Protein AF-A0A933ARQ2-F1 (afdb_monomer)

pLDDT: mean 80.94, std 15.19, range [43.97, 96.81]

Sequence (104 aa):
MNFFGIGPGELILILVIALIVFGPGKLPEVGSALGKGIREFRRVTGEATQELTKSMEIETREVRPHTGRACAACGTWNPVSSKFCGQCGADLALSTTYHTPIDQ

Foldseek 3Di:
DADPVQDPVNVVVVVVVVCVVCNPVVVVVVVVVVVVVVVVVCVVVVVVVVVVVVVVCVVPDDDDQPAWDADPPPRDIDHPPDQADPPPGHGPPPPPDDDDPDDD

Radius of gyration: 23.34 Å; Cα contacts (8 Å, |Δi|>4): 51; chains: 1; bounding box: 61×34×56 Å

Structure (mmCIF, N/CA/C/O backbone):
data_AF-A0A933ARQ2-F1
#
_entry.id   AF-A0A933ARQ2-F1
#
loop_
_atom_site.group_PDB
_atom_site.id
_atom_site.type_symbol
_atom_site.label_atom_id
_atom_site.label_alt_id
_atom_site.label_comp_id
_atom_site.label_asym_id
_atom_site.label_entity_id
_atom_site.label_seq_id
_atom_site.pdbx_PDB_ins_code
_atom_site.Cartn_x
_atom_site.Cartn_y
_atom_site.Cartn_z
_atom_site.occupancy
_atom_site.B_iso_or_equiv
_atom_site.auth_seq_id
_atom_site.auth_comp_id
_atom_site.auth_asym_id
_atom_site.auth_atom_id
_atom_site.pdbx_PDB_model_num
ATOM 1 N N . MET A 1 1 ? 22.941 8.846 -0.220 1.00 52.94 1 MET A N 1
ATOM 2 C CA . MET A 1 1 ? 23.149 7.527 0.413 1.00 52.94 1 MET A CA 1
ATOM 3 C C . MET A 1 1 ? 23.116 6.469 -0.679 1.00 52.94 1 MET A C 1
ATOM 5 O O . MET A 1 1 ? 22.185 6.503 -1.472 1.00 52.94 1 MET A O 1
ATOM 9 N N . ASN A 1 2 ? 24.114 5.587 -0.755 1.00 64.94 2 ASN A N 1
ATOM 10 C CA . ASN A 1 2 ? 24.151 4.499 -1.739 1.00 64.94 2 ASN A CA 1
ATOM 11 C C . ASN A 1 2 ? 23.381 3.302 -1.169 1.00 64.94 2 ASN A C 1
ATOM 13 O O . ASN A 1 2 ? 23.799 2.723 -0.168 1.00 64.94 2 ASN A O 1
ATOM 17 N N . PHE A 1 3 ? 22.239 2.965 -1.762 1.00 67.81 3 PHE A N 1
ATOM 18 C CA . PHE A 1 3 ? 21.472 1.776 -1.398 1.00 67.81 3 PHE A CA 1
ATOM 19 C C . PHE A 1 3 ? 22.185 0.582 -2.057 1.00 67.81 3 PHE A C 1
ATOM 21 O O . PHE A 1 3 ? 22.268 0.521 -3.276 1.00 67.81 3 PHE A O 1
ATOM 28 N N . PHE A 1 4 ? 22.765 -0.338 -1.280 1.00 74.31 4 PHE A N 1
ATOM 29 C CA . PHE A 1 4 ? 23.377 -1.576 -1.807 1.00 74.31 4 PHE A CA 1
ATOM 30 C C . PHE A 1 4 ? 24.541 -1.403 -2.806 1.00 74.31 4 PHE A C 1
ATOM 32 O O . PHE A 1 4 ? 24.714 -2.211 -3.711 1.00 74.31 4 PHE A O 1
ATOM 39 N N . GLY A 1 5 ? 25.354 -0.351 -2.664 1.00 80.44 5 GLY A N 1
ATOM 40 C CA . GLY A 1 5 ? 26.461 -0.089 -3.601 1.00 80.44 5 GLY A CA 1
ATOM 41 C C . GLY A 1 5 ? 26.007 0.335 -5.003 1.00 80.44 5 GLY A C 1
ATOM 42 O O . GLY A 1 5 ? 26.848 0.546 -5.865 1.00 80.44 5 GLY A O 1
ATOM 43 N N . ILE A 1 6 ? 24.697 0.502 -5.199 1.00 81.94 6 ILE A N 1
ATOM 44 C CA . ILE A 1 6 ? 24.059 0.967 -6.424 1.00 81.94 6 ILE A CA 1
ATOM 45 C C . ILE A 1 6 ? 23.708 2.438 -6.202 1.00 81.94 6 ILE A C 1
ATOM 47 O O . ILE A 1 6 ? 22.944 2.802 -5.298 1.00 81.94 6 ILE A O 1
ATOM 51 N N . GLY A 1 7 ? 24.314 3.308 -6.999 1.00 90.25 7 GLY A N 1
ATOM 52 C CA . GLY A 1 7 ? 23.972 4.718 -7.034 1.00 90.25 7 GLY A CA 1
ATOM 53 C C . GLY A 1 7 ? 22.589 4.939 -7.658 1.00 90.25 7 GLY A C 1
ATOM 54 O O . GLY A 1 7 ? 22.083 4.096 -8.403 1.00 90.25 7 GLY A O 1
ATOM 55 N N . PRO A 1 8 ? 21.961 6.103 -7.423 1.00 89.56 8 PRO A N 1
ATOM 56 C CA . PRO A 1 8 ? 20.689 6.445 -8.062 1.00 89.56 8 PRO A CA 1
ATOM 57 C C . PRO A 1 8 ? 20.752 6.375 -9.601 1.00 89.56 8 PRO A C 1
ATOM 59 O O . PRO A 1 8 ? 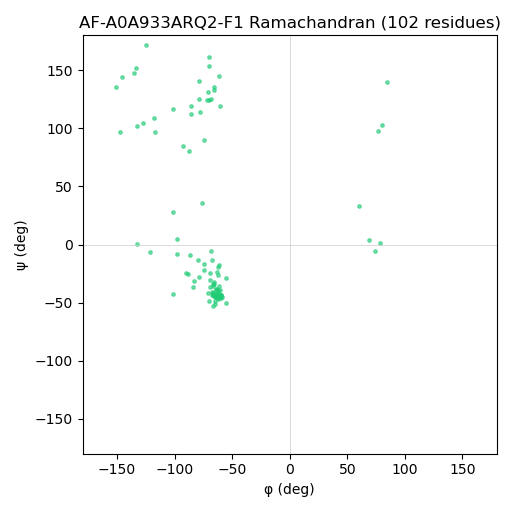19.749 6.055 -10.231 1.00 89.56 8 PRO A O 1
ATOM 62 N N . GLY A 1 9 ? 21.925 6.606 -10.207 1.00 91.50 9 GLY A N 1
ATOM 63 C CA . GLY A 1 9 ? 22.132 6.453 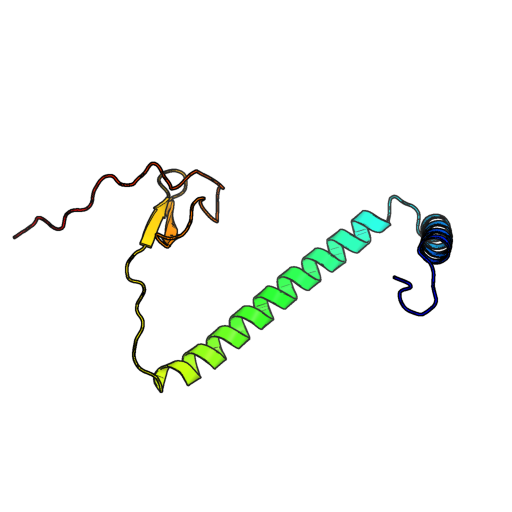-11.652 1.00 91.50 9 GLY A CA 1
ATOM 64 C C . GLY A 1 9 ? 22.030 5.003 -12.142 1.00 91.50 9 GLY A C 1
ATOM 65 O O . GLY A 1 9 ? 21.368 4.745 -13.144 1.00 91.50 9 GLY A O 1
ATOM 66 N N . GLU A 1 10 ? 22.617 4.045 -11.422 1.00 91.00 10 GLU A N 1
ATOM 67 C CA . GLU A 1 10 ? 22.524 2.621 -11.773 1.00 91.00 10 GLU A CA 1
ATOM 68 C C . GLU A 1 10 ? 21.106 2.083 -11.565 1.00 91.00 10 GLU A C 1
ATOM 70 O O . GLU A 1 10 ? 20.609 1.326 -12.399 1.00 91.00 10 GLU A O 1
ATOM 75 N N . LEU A 1 11 ? 20.406 2.543 -10.521 1.00 92.56 11 LEU A N 1
ATOM 76 C CA . LEU A 1 11 ? 18.991 2.219 -10.320 1.00 92.56 11 LEU A CA 1
ATOM 77 C C . LEU A 1 11 ? 18.131 2.704 -11.502 1.00 92.56 11 LEU A C 1
ATOM 79 O O . LEU A 1 11 ? 17.278 1.964 -11.991 1.00 92.56 11 LEU A O 1
ATOM 83 N N . ILE A 1 12 ? 18.374 3.927 -11.988 1.00 93.62 12 ILE A N 1
ATOM 84 C CA . ILE A 1 12 ? 17.685 4.487 -13.161 1.00 93.62 12 ILE A CA 1
ATOM 85 C C . ILE A 1 12 ? 18.006 3.684 -14.424 1.00 93.62 12 ILE A C 1
ATOM 87 O O . ILE A 1 12 ? 17.095 3.392 -15.196 1.00 93.62 12 ILE A O 1
ATOM 91 N N . LEU A 1 13 ? 19.264 3.286 -14.637 1.00 94.56 13 LEU A N 1
ATOM 92 C CA . LEU A 1 13 ? 19.649 2.480 -15.798 1.00 94.56 13 LEU A CA 1
ATOM 93 C C . LEU A 1 13 ? 18.903 1.137 -15.826 1.00 94.56 13 LEU A C 1
ATOM 95 O O . LEU A 1 13 ? 18.341 0.763 -16.857 1.00 94.56 13 LEU A O 1
ATOM 99 N N . ILE A 1 14 ? 18.836 0.444 -14.686 1.00 93.75 14 ILE A N 1
ATOM 100 C CA . ILE A 1 14 ? 18.087 -0.815 -14.551 1.00 93.75 14 ILE A CA 1
ATOM 101 C C . ILE A 1 14 ? 16.592 -0.581 -14.801 1.00 93.75 14 ILE A C 1
ATOM 103 O O . ILE A 1 14 ? 15.958 -1.360 -15.515 1.00 93.75 14 ILE A O 1
ATOM 107 N N . LEU A 1 15 ? 16.028 0.508 -14.266 1.00 93.69 15 LEU A N 1
ATOM 108 C CA . LEU A 1 15 ? 14.629 0.881 -14.481 1.00 93.69 15 LEU A CA 1
ATOM 109 C C . LEU A 1 15 ? 14.325 1.104 -15.969 1.00 93.69 15 LEU A C 1
ATOM 111 O O . LEU A 1 15 ? 13.303 0.629 -16.456 1.00 93.69 15 LEU A O 1
ATOM 115 N N . VAL A 1 16 ? 15.205 1.790 -16.703 1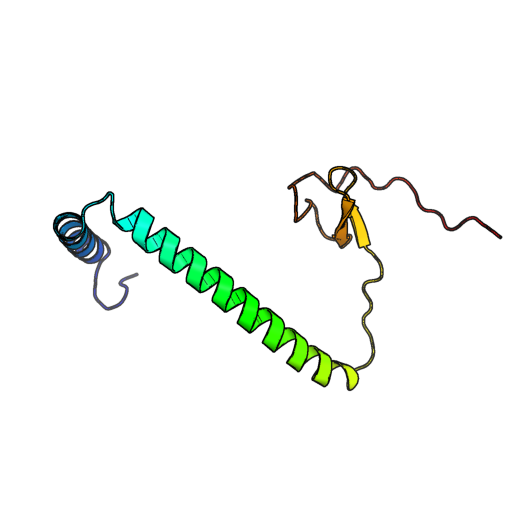.00 96.06 16 VAL A N 1
ATOM 116 C CA . VAL A 1 16 ? 15.047 2.030 -18.148 1.00 96.06 16 VAL A CA 1
ATOM 117 C C . VAL A 1 16 ? 15.071 0.716 -18.927 1.00 96.06 16 VAL A C 1
ATOM 119 O O . VAL A 1 16 ? 14.213 0.501 -19.780 1.00 96.06 16 VAL A O 1
ATOM 122 N N . ILE A 1 17 ? 15.996 -0.193 -18.612 1.00 96.25 17 ILE A N 1
ATOM 123 C CA . ILE A 1 17 ? 16.046 -1.516 -19.253 1.00 96.25 17 ILE A CA 1
ATOM 124 C C . ILE A 1 17 ? 14.756 -2.296 -18.962 1.00 96.25 17 ILE A C 1
ATOM 126 O O . ILE A 1 17 ? 14.137 -2.832 -19.881 1.00 96.25 17 ILE A O 1
ATOM 130 N N . ALA A 1 18 ? 14.298 -2.303 -17.709 1.00 95.12 18 ALA A N 1
ATOM 131 C CA . ALA A 1 18 ? 13.039 -2.940 -17.327 1.00 95.12 18 ALA A CA 1
ATOM 132 C C . ALA A 1 18 ? 11.834 -2.320 -18.058 1.00 95.12 18 ALA A C 1
ATOM 134 O O . ALA A 1 18 ? 10.947 -3.039 -18.510 1.00 95.12 18 ALA A O 1
ATOM 135 N N . LEU A 1 19 ? 11.817 -0.998 -18.231 1.00 95.12 19 LEU A N 1
ATOM 136 C CA . LEU A 1 19 ? 10.791 -0.268 -18.975 1.00 95.12 19 LEU A CA 1
ATOM 137 C C . LEU A 1 19 ? 10.778 -0.599 -20.466 1.00 95.12 19 LEU A C 1
ATOM 139 O O . LEU A 1 19 ? 9.705 -0.611 -21.057 1.00 95.12 19 LEU A O 1
ATOM 143 N N . ILE A 1 20 ? 11.929 -0.868 -21.078 1.00 95.88 20 ILE A N 1
ATOM 144 C CA . ILE A 1 20 ? 11.998 -1.295 -22.482 1.00 95.88 20 ILE A CA 1
ATOM 145 C C . ILE A 1 20 ? 11.452 -2.719 -22.630 1.00 95.88 20 ILE A C 1
ATOM 147 O O . ILE A 1 20 ? 10.696 -2.990 -23.558 1.00 95.88 20 ILE A O 1
ATOM 151 N N . VAL A 1 21 ? 11.795 -3.616 -21.701 1.00 95.56 21 VAL A N 1
ATOM 152 C CA . VAL A 1 21 ? 11.356 -5.021 -21.734 1.00 95.56 21 VAL A CA 1
ATOM 153 C C . VAL A 1 21 ? 9.862 -5.157 -21.434 1.00 95.56 21 VAL A C 1
ATOM 155 O O . VAL A 1 21 ? 9.141 -5.837 -22.160 1.00 95.56 21 VAL A O 1
ATOM 158 N N . PHE A 1 22 ? 9.383 -4.519 -20.365 1.00 93.75 22 PHE A N 1
ATOM 159 C CA . PHE A 1 22 ? 7.993 -4.635 -19.917 1.00 93.75 22 PHE A CA 1
ATOM 160 C C . PHE A 1 22 ? 7.067 -3.582 -20.535 1.00 93.75 22 PHE A C 1
ATOM 162 O O . PHE A 1 22 ? 5.861 -3.804 -20.632 1.00 93.75 22 PHE A O 1
ATOM 169 N N . GLY A 1 23 ? 7.605 -2.443 -20.967 1.00 93.81 23 GLY A N 1
ATOM 170 C CA . GLY A 1 23 ? 6.845 -1.289 -21.438 1.00 93.81 23 GLY A CA 1
ATOM 171 C C . GLY A 1 23 ? 6.375 -0.376 -20.290 1.00 93.81 23 GLY A C 1
ATOM 172 O O . GLY A 1 23 ? 5.879 -0.863 -19.268 1.00 93.81 23 GLY A O 1
ATOM 173 N N . PRO A 1 24 ? 6.418 0.964 -20.453 1.00 90.62 24 PRO A N 1
ATOM 174 C CA . PRO A 1 24 ? 5.960 1.912 -19.429 1.00 90.62 24 PRO A CA 1
ATOM 175 C C . PRO A 1 24 ? 4.469 1.786 -19.101 1.00 90.62 24 PRO A C 1
ATOM 177 O O . PRO A 1 24 ? 4.062 2.091 -17.985 1.00 90.62 24 PRO A O 1
ATOM 180 N N . GLY A 1 25 ? 3.652 1.296 -20.039 1.00 92.81 25 GLY A N 1
ATOM 181 C CA . GLY A 1 25 ? 2.222 1.072 -19.816 1.00 92.81 25 GLY A CA 1
ATOM 182 C C . GLY A 1 25 ? 1.901 -0.144 -18.940 1.00 92.81 25 GLY A C 1
ATOM 183 O O . GLY A 1 25 ? 0.828 -0.191 -18.350 1.00 92.81 25 GLY A O 1
ATOM 184 N N . LYS A 1 26 ? 2.811 -1.122 -18.814 1.00 91.31 26 LYS A N 1
ATOM 185 C CA . LYS A 1 26 ? 2.573 -2.340 -18.014 1.00 91.31 26 LYS A CA 1
ATOM 186 C C . LYS A 1 26 ? 2.970 -2.183 -16.549 1.00 91.31 26 LYS A C 1
ATOM 188 O O . LYS A 1 26 ? 2.384 -2.847 -15.699 1.00 91.31 26 LYS A O 1
ATOM 193 N N . LEU A 1 27 ? 3.904 -1.284 -16.232 1.00 92.81 27 LEU A N 1
ATOM 194 C CA . LEU A 1 27 ? 4.268 -0.969 -14.847 1.00 92.81 27 LEU A CA 1
ATOM 195 C C . LEU A 1 27 ? 3.085 -0.530 -13.964 1.00 92.81 27 LEU A C 1
ATOM 197 O O . LEU A 1 27 ? 2.946 -1.097 -12.879 1.00 92.81 27 LEU A O 1
ATOM 201 N N . PRO A 1 28 ? 2.225 0.432 -14.364 1.00 90.69 28 PRO A N 1
ATOM 202 C CA . PRO A 1 28 ? 1.093 0.840 -13.533 1.00 90.69 28 PRO A CA 1
ATOM 203 C C . PRO A 1 28 ? 0.064 -0.282 -13.363 1.00 90.69 28 PRO A C 1
ATOM 205 O O . PRO A 1 28 ? -0.528 -0.394 -12.293 1.00 90.69 28 PRO A O 1
ATOM 208 N N . GLU A 1 29 ? -0.106 -1.147 -14.366 1.00 93.75 29 GLU A N 1
ATOM 209 C CA . GLU A 1 29 ? -0.998 -2.310 -14.300 1.00 93.75 29 GLU A CA 1
ATOM 210 C C . GLU A 1 29 ? -0.506 -3.322 -13.249 1.00 93.75 29 GLU A C 1
ATOM 212 O O . GLU A 1 29 ? -1.239 -3.691 -12.328 1.00 93.75 29 GLU A O 1
ATOM 217 N N . VAL A 1 30 ? 0.777 -3.704 -13.327 1.00 93.88 30 VAL A N 1
ATOM 218 C CA . VAL A 1 30 ? 1.426 -4.633 -12.385 1.00 93.88 30 VAL A CA 1
ATOM 219 C C . VAL A 1 30 ? 1.475 -4.040 -10.976 1.00 93.88 30 VAL A C 1
ATOM 221 O O . VAL A 1 30 ? 1.142 -4.722 -10.006 1.00 93.88 30 VAL A O 1
ATOM 224 N N . GLY A 1 31 ? 1.822 -2.757 -10.851 1.00 94.50 31 GLY A N 1
ATOM 225 C CA . GLY A 1 31 ? 1.824 -2.039 -9.578 1.00 94.50 31 GLY A CA 1
ATOM 226 C C . GLY A 1 31 ? 0.430 -1.937 -8.957 1.00 94.50 31 GLY A C 1
ATOM 227 O O . GLY A 1 31 ? 0.286 -2.116 -7.750 1.00 94.50 31 GLY A O 1
ATOM 228 N N . SER A 1 32 ? -0.610 -1.726 -9.767 1.00 94.94 32 SER A N 1
ATOM 229 C CA . SER A 1 32 ? -2.000 -1.690 -9.295 1.00 94.94 32 SER A CA 1
ATOM 230 C C . SER A 1 32 ? -2.478 -3.061 -8.819 1.00 94.94 32 SER A C 1
ATOM 232 O O . SER A 1 32 ? -3.141 -3.148 -7.784 1.00 94.94 32 SER A O 1
ATOM 234 N N . ALA A 1 33 ? -2.133 -4.136 -9.533 1.00 95.56 33 ALA A N 1
ATOM 235 C CA . ALA A 1 33 ? -2.457 -5.504 -9.131 1.00 95.56 33 ALA A CA 1
ATOM 236 C C . ALA A 1 33 ? -1.745 -5.902 -7.824 1.00 95.56 33 ALA A C 1
ATOM 238 O O . ALA A 1 33 ? -2.395 -6.352 -6.877 1.00 95.56 33 ALA A O 1
ATOM 239 N N . LEU A 1 34 ? -0.434 -5.650 -7.731 1.00 96.81 34 LEU A N 1
ATOM 240 C CA . LEU A 1 34 ? 0.351 -5.854 -6.508 1.00 96.81 34 LEU A CA 1
ATOM 241 C C . LEU A 1 34 ? -0.166 -4.999 -5.350 1.00 96.81 34 LEU A C 1
ATOM 243 O O . LEU A 1 34 ? -0.318 -5.496 -4.238 1.00 96.81 34 LEU A O 1
ATOM 247 N N . GLY A 1 35 ? -0.478 -3.728 -5.602 1.00 95.62 35 GLY A N 1
ATOM 248 C CA . GLY A 1 35 ? -0.987 -2.804 -4.593 1.00 95.62 35 GLY A CA 1
ATOM 249 C C . GLY A 1 35 ? -2.314 -3.265 -3.996 1.00 95.62 35 GLY A C 1
ATOM 250 O O . GLY A 1 35 ? -2.481 -3.233 -2.777 1.00 95.62 35 GLY A O 1
ATOM 251 N N . LYS A 1 36 ? -3.235 -3.760 -4.833 1.00 95.50 36 LYS A N 1
ATOM 252 C CA . LYS A 1 36 ? -4.492 -4.376 -4.378 1.00 95.50 36 LYS A CA 1
ATOM 253 C C . LYS A 1 36 ? -4.228 -5.622 -3.527 1.00 95.50 36 LYS A C 1
ATOM 255 O O . LYS A 1 36 ? -4.777 -5.716 -2.434 1.00 95.50 36 LYS A O 1
ATOM 260 N N . GLY A 1 37 ? -3.342 -6.517 -3.972 1.00 96.69 37 GLY A N 1
ATOM 261 C CA . GLY A 1 37 ? -2.967 -7.720 -3.218 1.00 96.69 37 GLY A CA 1
ATOM 262 C C . GLY A 1 37 ? -2.339 -7.408 -1.857 1.00 96.69 37 GLY A C 1
ATOM 263 O O . GLY A 1 37 ? -2.737 -7.978 -0.846 1.00 96.69 37 GLY A O 1
ATOM 264 N N . ILE A 1 38 ? -1.419 -6.441 -1.800 1.00 96.31 38 ILE A N 1
ATOM 265 C CA . ILE A 1 38 ? -0.803 -5.981 -0.545 1.00 96.31 38 ILE A CA 1
ATOM 266 C C . ILE A 1 38 ? -1.850 -5.348 0.374 1.00 96.31 38 ILE A C 1
ATOM 268 O O . ILE A 1 38 ? -1.790 -5.540 1.587 1.00 96.31 38 ILE A O 1
ATOM 272 N N . ARG A 1 39 ? -2.801 -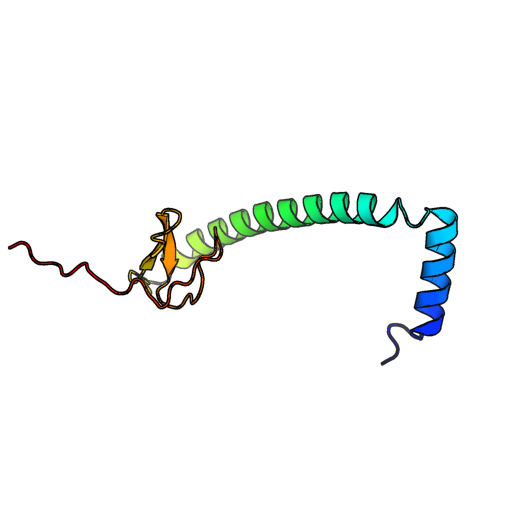4.581 -0.170 1.00 94.00 39 ARG A N 1
ATOM 273 C CA . ARG A 1 39 ? -3.850 -3.936 0.628 1.00 94.00 39 ARG A CA 1
ATOM 274 C C . ARG A 1 39 ? -4.797 -4.957 1.251 1.00 94.00 39 ARG A C 1
ATOM 276 O O . ARG A 1 39 ? -5.111 -4.820 2.430 1.00 94.00 39 ARG A O 1
ATOM 283 N N . GLU A 1 40 ? -5.174 -5.986 0.499 1.00 95.50 40 GLU A N 1
ATOM 284 C CA . GLU A 1 40 ? -5.987 -7.090 1.012 1.00 95.50 40 GLU A CA 1
ATOM 285 C C . GLU A 1 40 ? -5.210 -7.921 2.038 1.00 95.50 40 GLU A C 1
ATOM 287 O O . GLU A 1 40 ? -5.704 -8.185 3.130 1.00 95.50 40 GLU A O 1
ATOM 292 N N . PHE A 1 41 ? -3.940 -8.227 1.759 1.00 95.56 41 PHE A N 1
ATOM 293 C CA . PHE A 1 41 ? -3.070 -8.920 2.708 1.00 95.56 41 PHE A CA 1
ATOM 294 C C . PHE A 1 41 ? -2.929 -8.144 4.025 1.00 95.56 41 PHE A C 1
ATOM 296 O O . PHE A 1 41 ? -3.067 -8.719 5.103 1.00 95.56 41 PHE A O 1
ATOM 303 N N . ARG A 1 42 ? -2.709 -6.823 3.961 1.00 93.00 42 ARG A N 1
ATOM 304 C CA . ARG A 1 42 ? -2.661 -5.945 5.144 1.00 93.00 42 ARG A CA 1
ATOM 305 C C . ARG A 1 42 ? -3.978 -5.918 5.910 1.00 93.00 42 ARG A C 1
ATOM 307 O O . ARG A 1 42 ? -3.950 -5.814 7.130 1.00 93.00 42 ARG A O 1
ATOM 314 N N . ARG A 1 43 ? -5.115 -5.994 5.217 1.00 91.88 43 ARG A N 1
ATOM 315 C CA . ARG A 1 43 ? -6.434 -6.043 5.850 1.00 91.88 43 ARG A CA 1
ATOM 316 C C . ARG A 1 43 ? -6.615 -7.342 6.630 1.00 91.88 43 ARG A C 1
ATOM 318 O O . ARG A 1 43 ? -6.867 -7.282 7.825 1.00 91.88 43 ARG A O 1
ATOM 325 N N . VAL A 1 44 ? -6.394 -8.484 5.984 1.00 92.81 44 VAL A N 1
ATOM 326 C CA . VAL A 1 44 ? -6.533 -9.812 6.606 1.00 92.81 44 VAL A CA 1
ATOM 327 C C . VAL A 1 44 ? -5.558 -9.980 7.772 1.00 92.81 44 VAL A C 1
ATOM 329 O O . VAL A 1 44 ? -5.942 -10.415 8.854 1.00 92.81 44 VAL A O 1
ATOM 332 N N . THR A 1 45 ? -4.296 -9.583 7.588 1.00 92.62 45 THR A N 1
ATOM 333 C CA . THR A 1 45 ? -3.303 -9.623 8.676 1.00 92.62 45 THR A CA 1
ATOM 334 C C . THR A 1 45 ? -3.631 -8.644 9.801 1.00 92.62 45 THR A C 1
ATOM 336 O O . THR A 1 45 ? -3.409 -8.966 10.966 1.00 92.62 45 THR A O 1
ATOM 339 N N . GLY A 1 46 ? -4.187 -7.472 9.484 1.00 90.44 46 GLY A N 1
ATOM 340 C CA . GLY A 1 46 ? -4.651 -6.494 10.465 1.00 90.44 46 GLY A CA 1
ATOM 341 C C . GLY A 1 46 ? -5.823 -7.003 11.306 1.00 90.44 46 GLY A C 1
ATOM 342 O O . GLY A 1 46 ? -5.783 -6.876 12.525 1.00 90.44 46 GLY A O 1
ATOM 343 N N . GLU A 1 47 ? -6.823 -7.621 10.679 1.00 86.56 47 GLU A N 1
ATOM 344 C CA . GLU A 1 47 ? -7.974 -8.233 11.359 1.00 86.56 47 GLU A CA 1
ATOM 345 C C . GLU A 1 47 ? -7.528 -9.402 12.259 1.00 86.56 47 GLU A C 1
ATOM 347 O O . GLU A 1 47 ? -7.874 -9.433 13.440 1.00 86.56 47 GLU A O 1
ATOM 352 N N . ALA A 1 48 ? -6.653 -10.286 11.763 1.00 85.12 48 ALA A N 1
ATOM 353 C CA . ALA A 1 48 ? -6.083 -11.382 12.555 1.00 85.12 48 ALA A CA 1
ATOM 354 C C . ALA A 1 48 ? -5.245 -10.884 13.748 1.00 85.12 48 ALA A C 1
ATOM 356 O O . ALA A 1 48 ? -5.316 -11.437 14.844 1.00 85.12 48 ALA A O 1
ATOM 357 N N . THR A 1 49 ? -4.467 -9.813 13.559 1.00 84.56 49 THR A N 1
ATOM 358 C CA . THR A 1 49 ? -3.692 -9.196 14.648 1.00 84.56 49 THR A CA 1
ATOM 359 C C . THR A 1 49 ? -4.621 -8.579 15.690 1.00 84.56 49 THR A C 1
ATOM 361 O O . THR A 1 49 ? -4.388 -8.755 16.880 1.00 84.56 49 THR A O 1
ATOM 364 N N . GLN A 1 50 ? -5.695 -7.902 15.270 1.00 82.75 50 GLN A N 1
ATOM 365 C CA . GLN A 1 50 ? -6.675 -7.317 16.186 1.00 82.75 50 GLN A CA 1
ATOM 366 C C . GLN A 1 50 ? -7.410 -8.372 17.010 1.00 82.75 50 GLN A C 1
ATOM 368 O O . GLN A 1 50 ? -7.658 -8.130 18.185 1.00 82.75 50 GLN A O 1
ATOM 373 N N . GLU A 1 51 ? -7.743 -9.530 16.439 1.00 76.62 51 GLU A N 1
ATOM 374 C CA . GLU A 1 51 ? -8.383 -10.620 17.182 1.00 76.62 51 GLU A CA 1
ATOM 375 C C . GLU A 1 51 ? -7.448 -11.199 18.252 1.00 76.62 51 GLU A C 1
ATOM 377 O O . GLU A 1 51 ? -7.843 -11.325 19.411 1.00 76.62 51 GLU A O 1
ATOM 382 N N . LEU A 1 52 ? -6.175 -11.420 17.907 1.00 77.94 52 LEU A N 1
ATOM 383 C CA . LEU A 1 52 ? -5.145 -11.846 18.860 1.00 77.94 52 LEU A CA 1
ATOM 384 C C . LEU A 1 52 ? -4.902 -10.799 19.959 1.00 77.94 52 LEU A C 1
ATOM 386 O O . LEU A 1 52 ? -4.864 -11.140 21.141 1.00 77.94 52 LEU A O 1
ATOM 390 N N . THR A 1 53 ? -4.785 -9.517 19.594 1.00 76.06 53 THR A N 1
ATOM 391 C CA . THR A 1 53 ? -4.648 -8.415 20.558 1.00 76.06 53 THR A CA 1
ATOM 392 C C . THR A 1 53 ? -5.875 -8.320 21.456 1.00 76.06 53 THR A C 1
ATOM 394 O O . THR A 1 53 ? -5.722 -8.194 22.663 1.00 76.06 53 THR A O 1
ATOM 397 N N . LYS A 1 54 ? -7.088 -8.473 20.918 1.00 73.19 54 LYS A N 1
ATOM 398 C CA . LYS A 1 54 ? -8.336 -8.429 21.690 1.00 73.19 54 LYS A CA 1
ATOM 399 C C . LYS A 1 54 ? -8.461 -9.599 22.666 1.00 73.19 54 LYS A C 1
ATOM 401 O O . LYS A 1 54 ? -8.984 -9.407 23.758 1.00 73.19 54 LYS A O 1
ATOM 406 N N . SER A 1 55 ? -7.954 -10.782 22.317 1.00 66.38 55 SER A N 1
ATOM 407 C CA . SER A 1 55 ? -7.861 -11.919 23.244 1.00 66.38 55 SER A CA 1
ATOM 408 C C . SER A 1 55 ? -6.832 -11.700 24.357 1.00 66.38 55 SER A C 1
ATOM 410 O O . SER A 1 55 ? -7.036 -12.193 25.461 1.00 66.38 55 SER A O 1
ATOM 412 N N . MET A 1 56 ? -5.764 -10.938 24.103 1.00 64.31 56 MET A N 1
ATOM 413 C CA . MET A 1 56 ? -4.765 -10.576 25.117 1.00 64.31 56 MET A CA 1
ATOM 414 C C . MET A 1 56 ? -5.180 -9.371 25.979 1.00 64.31 56 MET A C 1
ATOM 416 O O . MET A 1 56 ? -4.837 -9.300 27.155 1.00 64.31 56 MET A O 1
ATOM 420 N N . GLU A 1 57 ? -5.939 -8.425 25.427 1.00 60.25 57 GLU A N 1
ATOM 421 C CA . GLU A 1 57 ? -6.340 -7.186 26.108 1.00 60.25 57 GLU A CA 1
ATOM 422 C C . GLU A 1 57 ? -7.430 -7.414 27.168 1.00 60.25 57 GLU A C 1
ATOM 424 O O . GLU A 1 57 ? -7.581 -6.610 28.083 1.00 60.25 57 GLU A O 1
ATOM 429 N N . ILE A 1 58 ? -8.124 -8.558 27.140 1.00 59.97 58 ILE A N 1
ATOM 430 C CA . ILE A 1 58 ? -9.048 -8.957 28.217 1.00 59.97 58 ILE A CA 1
ATOM 431 C C . ILE A 1 58 ? -8.309 -9.152 29.562 1.00 59.97 58 ILE A C 1
ATOM 433 O O . ILE A 1 58 ? -8.930 -9.029 30.617 1.00 59.97 58 ILE A O 1
ATOM 437 N N . GLU A 1 59 ? -6.984 -9.348 29.560 1.00 59.66 59 GLU A N 1
ATOM 438 C CA . GLU A 1 59 ? -6.174 -9.448 30.785 1.00 59.66 59 GLU A CA 1
ATOM 439 C C . GLU A 1 59 ? -5.684 -8.082 31.324 1.00 59.66 59 GLU A C 1
ATOM 441 O O . GLU A 1 59 ? -5.209 -7.994 32.454 1.00 59.66 59 GLU A O 1
ATOM 446 N N . THR A 1 60 ? -5.847 -6.974 30.585 1.00 58.66 60 THR A N 1
ATOM 447 C CA . THR A 1 60 ? -5.498 -5.617 31.053 1.00 58.66 60 THR A CA 1
ATOM 448 C C . THR A 1 60 ? -6.675 -4.660 30.898 1.00 58.66 60 THR A C 1
ATOM 450 O O . THR A 1 60 ? -7.031 -4.177 29.830 1.00 58.66 60 THR A O 1
ATOM 453 N N . ARG A 1 61 ? -7.295 -4.365 32.033 1.00 60.94 61 ARG A N 1
ATOM 454 C CA . ARG A 1 61 ? -8.433 -3.466 32.178 1.00 60.94 61 ARG A CA 1
ATOM 455 C C . ARG A 1 61 ? -8.115 -2.028 31.718 1.00 60.94 61 ARG A C 1
ATOM 457 O O . ARG A 1 61 ? -7.330 -1.335 32.350 1.00 60.94 61 ARG A O 1
ATOM 464 N N . GLU A 1 62 ? -8.874 -1.591 30.711 1.00 63.78 62 GLU A N 1
ATOM 465 C CA . GLU A 1 62 ? -9.530 -0.274 30.579 1.00 63.78 62 GLU A CA 1
ATOM 466 C C . GLU A 1 62 ? -8.700 0.965 30.180 1.00 63.78 62 GLU A C 1
ATOM 468 O O . GLU A 1 62 ? -8.225 1.722 31.019 1.00 63.78 62 GLU A O 1
ATOM 473 N N . VAL A 1 63 ? -8.743 1.302 28.882 1.00 55.00 63 VAL A N 1
ATOM 474 C CA . VAL A 1 63 ? -8.900 2.697 28.425 1.00 55.00 63 VAL A CA 1
ATOM 475 C C . VAL A 1 63 ? -9.978 2.730 27.344 1.00 55.00 63 VAL A C 1
ATOM 477 O O . VAL A 1 63 ? -9.748 2.367 26.195 1.00 55.00 63 VAL A O 1
ATOM 480 N N . ARG A 1 64 ? -11.188 3.162 27.700 1.00 56.44 64 ARG A N 1
ATOM 481 C CA . ARG A 1 64 ? -12.266 3.398 26.736 1.00 56.44 64 ARG A CA 1
ATOM 482 C C . ARG A 1 64 ? -12.154 4.814 26.156 1.00 56.44 64 ARG A C 1
ATOM 484 O O . ARG A 1 64 ? -12.329 5.772 26.910 1.00 56.44 64 ARG A O 1
ATOM 491 N N . PRO A 1 65 ? -11.980 5.011 24.838 1.00 56.25 65 PRO A N 1
ATOM 492 C CA . PRO A 1 65 ? -12.258 6.299 24.226 1.00 56.25 65 PRO A CA 1
ATOM 493 C C . PRO A 1 65 ? -13.738 6.324 23.833 1.00 56.25 65 PRO A C 1
ATOM 495 O O . PRO A 1 65 ? -14.110 6.097 22.686 1.00 56.25 65 PRO A O 1
ATOM 498 N N . HIS A 1 66 ? -14.613 6.591 24.800 1.00 56.53 66 HIS A N 1
ATOM 499 C CA . HIS A 1 66 ? -16.035 6.845 24.526 1.00 56.53 66 HIS A CA 1
ATOM 500 C C . HIS A 1 66 ? -16.290 8.158 23.780 1.00 56.53 66 HIS A C 1
ATOM 502 O O . HIS A 1 66 ? -17.427 8.478 23.451 1.00 56.53 66 HIS A O 1
ATOM 508 N N . THR A 1 67 ? -15.258 8.963 23.556 1.00 67.94 67 THR A N 1
ATOM 509 C CA . THR A 1 6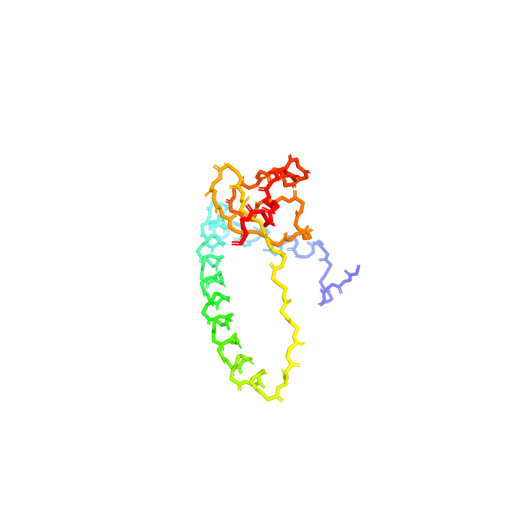7 ? -15.367 10.277 22.936 1.00 67.94 67 THR A CA 1
ATOM 510 C C . THR A 1 67 ? -15.146 10.148 21.429 1.00 67.94 67 THR A C 1
ATOM 512 O O . THR A 1 67 ? -14.049 10.321 20.895 1.00 67.94 67 THR A O 1
ATOM 515 N N . GLY A 1 68 ? -16.219 9.815 20.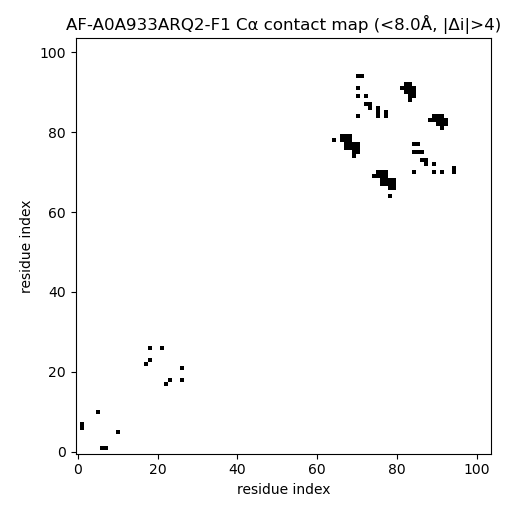717 1.00 75.62 68 GLY A N 1
ATOM 516 C CA . GLY A 1 68 ? -16.280 9.882 19.259 1.00 75.62 68 GLY A CA 1
ATOM 517 C C . GLY A 1 68 ? -17.456 10.733 18.789 1.00 75.62 68 GLY A C 1
ATOM 518 O O . GLY A 1 68 ? -18.283 11.171 19.587 1.00 75.62 68 GLY A O 1
ATOM 519 N N . ARG A 1 69 ? -17.506 10.998 17.487 1.00 82.81 69 ARG A N 1
ATOM 520 C CA . ARG A 1 69 ? -18.518 11.831 16.831 1.00 82.81 69 ARG A CA 1
ATOM 521 C C . ARG A 1 69 ? -18.833 11.303 15.441 1.00 82.81 69 ARG A C 1
ATOM 523 O O . ARG A 1 69 ? -17.942 10.847 14.724 1.00 82.81 69 ARG A O 1
ATOM 530 N N . ALA A 1 70 ? -20.091 11.408 15.030 1.00 86.81 70 ALA A N 1
ATOM 531 C CA . ALA A 1 70 ? -20.491 11.085 13.668 1.00 86.81 70 ALA A CA 1
ATOM 532 C C . ALA A 1 70 ? -20.132 12.236 12.717 1.00 86.81 70 ALA A C 1
ATOM 534 O O . ALA A 1 70 ? -20.268 13.415 13.047 1.00 86.81 70 ALA A O 1
ATOM 535 N N . CYS A 1 71 ? -19.661 11.899 11.521 1.00 87.38 71 CYS A N 1
ATOM 536 C CA . CYS A 1 71 ? -19.456 12.869 10.457 1.00 87.38 71 CYS A CA 1
ATOM 537 C C . CYS A 1 71 ? -20.811 13.326 9.905 1.00 87.38 71 CYS A C 1
ATOM 539 O O . CYS A 1 71 ? -21.580 12.502 9.420 1.00 87.38 71 CYS A O 1
ATOM 541 N N . ALA A 1 72 ? -21.074 14.632 9.894 1.00 83.81 72 ALA A N 1
ATOM 542 C CA . ALA A 1 72 ? -22.324 15.179 9.362 1.00 83.81 72 ALA A CA 1
ATOM 543 C C . ALA A 1 72 ? -22.523 14.929 7.850 1.00 83.81 72 ALA A C 1
ATOM 545 O O . ALA A 1 72 ? -23.654 14.915 7.382 1.00 83.81 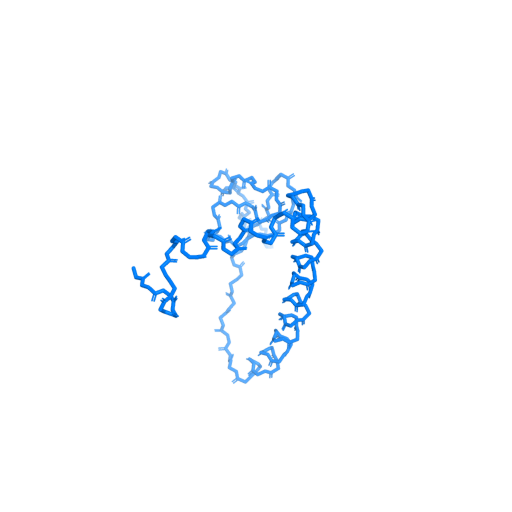72 ALA A O 1
ATOM 546 N N . ALA A 1 73 ? -21.443 14.720 7.086 1.00 86.88 73 ALA A N 1
ATOM 547 C CA . ALA A 1 73 ? -21.515 14.549 5.632 1.00 86.88 73 ALA A CA 1
ATOM 548 C C . ALA A 1 73 ? -21.846 13.113 5.190 1.00 86.88 73 ALA A C 1
ATOM 550 O O . ALA A 1 73 ? -22.538 12.917 4.197 1.00 86.88 73 ALA A O 1
ATOM 551 N N . CYS A 1 74 ? -21.331 12.104 5.896 1.00 90.19 74 CYS A N 1
ATOM 552 C CA . CYS A 1 74 ? -21.457 10.698 5.484 1.00 90.19 74 CYS A CA 1
ATOM 553 C C . CYS A 1 74 ? -21.898 9.752 6.608 1.00 90.19 74 CYS A C 1
ATOM 555 O O . CYS A 1 74 ? -21.956 8.543 6.406 1.00 90.19 74 CYS A O 1
ATOM 557 N N . GLY A 1 75 ? -22.129 10.268 7.816 1.00 85.50 75 GLY A N 1
ATOM 558 C CA . GLY A 1 75 ? -22.533 9.486 8.984 1.00 85.50 75 GLY A CA 1
ATOM 559 C C . GLY A 1 75 ? -21.426 8.641 9.617 1.00 85.50 75 GLY A C 1
ATOM 560 O O . GLY A 1 75 ? -21.643 8.058 10.674 1.00 85.50 75 GLY A O 1
ATOM 561 N N . THR A 1 76 ? -20.227 8.576 9.028 1.00 88.06 76 THR A N 1
ATOM 562 C CA . THR A 1 76 ? -19.154 7.724 9.565 1.00 88.06 76 THR A CA 1
ATOM 563 C C . THR A 1 76 ? -18.684 8.218 10.933 1.00 88.06 76 THR A C 1
ATOM 565 O O . THR A 1 76 ? -18.403 9.406 11.114 1.00 88.06 76 THR A O 1
ATOM 568 N N . TRP A 1 77 ? -18.556 7.295 11.884 1.00 87.06 77 TRP A N 1
ATOM 569 C CA . TRP A 1 77 ? -18.030 7.564 13.217 1.00 87.06 77 TRP A CA 1
ATOM 570 C C . TRP A 1 77 ? -16.525 7.837 13.182 1.00 87.06 77 TRP A C 1
ATOM 572 O O . TRP A 1 77 ? -15.766 7.092 12.569 1.00 87.06 77 TRP A O 1
ATOM 582 N N . ASN A 1 78 ? -16.088 8.909 13.836 1.00 87.19 78 ASN A N 1
ATOM 583 C CA . ASN A 1 78 ? -14.689 9.315 13.913 1.00 87.19 78 ASN A CA 1
ATOM 584 C C . ASN A 1 78 ? -14.320 9.706 15.362 1.00 87.19 78 ASN A C 1
ATOM 586 O O . ASN A 1 78 ? -15.168 10.227 16.091 1.00 87.19 78 ASN A O 1
ATOM 590 N N . PRO A 1 79 ? -13.072 9.483 15.810 1.00 85.38 79 PRO A N 1
ATOM 591 C CA . PRO A 1 79 ? -12.620 9.887 17.145 1.00 85.38 79 PRO A CA 1
ATOM 592 C C . PRO A 1 79 ? -12.492 11.415 17.260 1.00 85.38 79 PRO A C 1
ATOM 594 O O . PRO A 1 79 ? -12.209 12.089 16.268 1.00 85.38 79 PRO A O 1
ATOM 597 N N . VAL A 1 80 ? -12.626 11.982 18.466 1.00 81.31 80 VAL A N 1
ATOM 598 C CA . VAL A 1 80 ? -12.541 13.450 18.677 1.00 81.31 80 VAL A CA 1
ATOM 599 C C . VAL A 1 80 ? -11.193 14.078 18.297 1.00 81.31 80 VAL A C 1
ATOM 601 O O . VAL A 1 80 ? -11.123 15.285 18.092 1.00 81.31 80 VAL A O 1
ATOM 604 N N . SER A 1 81 ? -10.129 13.282 18.165 1.00 81.19 81 SER A N 1
ATOM 605 C CA . SER A 1 81 ? -8.805 13.741 17.723 1.00 81.19 81 SER A CA 1
ATOM 606 C C . SER A 1 81 ? -8.679 13.919 16.204 1.00 81.19 81 SER A C 1
ATOM 608 O O . SER A 1 81 ? -7.706 14.509 15.730 1.00 81.19 81 SER A O 1
ATOM 610 N N . SER A 1 82 ? -9.633 13.408 15.422 1.00 85.81 82 SER A N 1
ATOM 611 C CA . SER A 1 82 ? -9.575 13.472 13.961 1.00 85.81 82 SER A CA 1
ATOM 612 C C . SER A 1 82 ? -9.988 14.854 13.440 1.00 85.81 82 SER A C 1
ATOM 614 O O . SER A 1 82 ? -11.066 15.358 13.746 1.00 85.81 82 SER A O 1
ATOM 616 N N . LYS A 1 83 ? -9.119 15.476 12.630 1.00 88.62 83 LYS A N 1
ATOM 617 C CA . LYS A 1 83 ? -9.412 16.754 11.951 1.00 88.62 83 LYS A CA 1
ATOM 618 C C . LYS A 1 83 ? -10.299 16.577 10.715 1.00 88.62 83 LYS A C 1
ATOM 620 O O . LYS A 1 83 ? -11.050 17.480 10.371 1.00 88.62 83 LYS A O 1
ATOM 625 N N . PHE A 1 84 ? -10.235 15.406 10.080 1.00 91.06 84 PHE A N 1
ATOM 626 C CA . PHE A 1 84 ? -10.977 15.071 8.864 1.00 91.06 84 PHE A CA 1
ATOM 627 C C . PHE A 1 84 ? -11.633 13.695 8.990 1.00 91.06 84 PHE A C 1
ATOM 629 O O . PHE A 1 84 ? -11.124 12.817 9.689 1.00 91.06 84 PHE A O 1
ATOM 636 N N . CYS A 1 85 ? -12.748 13.500 8.288 1.00 91.56 85 CYS A N 1
ATOM 637 C CA . CYS A 1 85 ? -13.458 12.229 8.218 1.00 91.56 85 CYS A CA 1
ATOM 638 C C . CYS A 1 85 ? -12.649 11.180 7.443 1.00 91.56 85 CYS A C 1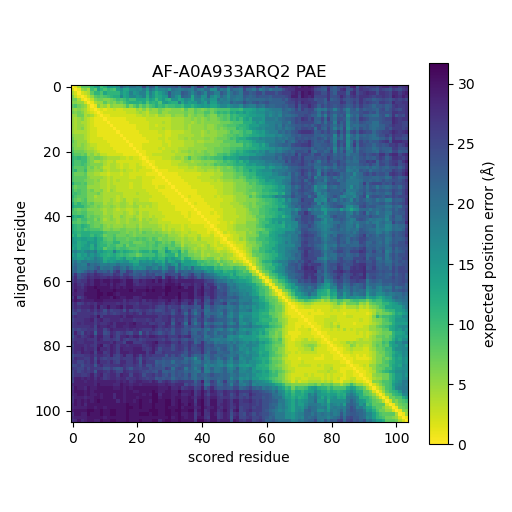
ATOM 640 O O . CYS A 1 85 ? -12.332 11.392 6.274 1.00 91.56 85 CYS A O 1
ATOM 642 N N . GLY A 1 86 ? -12.400 10.011 8.044 1.00 89.31 86 GLY A N 1
ATOM 643 C CA . GLY A 1 86 ? -11.646 8.921 7.404 1.00 89.31 86 GLY A CA 1
ATOM 644 C C . GLY A 1 86 ? -12.338 8.256 6.204 1.00 89.31 86 GLY A C 1
ATOM 645 O O . GLY A 1 86 ? -11.689 7.528 5.460 1.00 89.31 86 GLY A O 1
ATOM 646 N N . GLN A 1 87 ? -13.636 8.509 6.003 1.00 91.75 87 GLN A N 1
ATOM 647 C CA . GLN A 1 87 ? -14.429 7.900 4.929 1.00 91.75 87 GLN A CA 1
ATOM 648 C C . GLN A 1 87 ? -14.653 8.837 3.736 1.00 91.75 87 GLN A C 1
ATOM 650 O O . GLN A 1 87 ? -14.552 8.403 2.594 1.00 91.75 87 GLN A O 1
ATOM 655 N N . CYS A 1 88 ? -14.962 10.115 3.987 1.00 90.56 88 CYS A N 1
ATOM 656 C CA . CYS A 1 88 ? -15.306 11.083 2.933 1.00 90.56 88 CYS A CA 1
ATOM 657 C C . CYS A 1 88 ? -14.394 12.320 2.877 1.00 90.56 88 CYS A C 1
ATOM 659 O O . CYS A 1 88 ? -14.543 13.133 1.971 1.00 90.56 88 CYS A O 1
ATOM 661 N N . GLY A 1 89 ? -13.471 12.494 3.831 1.00 88.81 89 GLY A N 1
ATOM 662 C CA . GLY A 1 89 ? -12.539 13.628 3.871 1.00 88.81 89 GLY A CA 1
ATOM 663 C C . GLY A 1 89 ? -13.116 14.954 4.384 1.00 88.81 89 GLY A C 1
ATOM 664 O O . GLY A 1 89 ? -12.384 15.936 4.439 1.00 88.81 89 GLY A O 1
ATOM 665 N N . ALA A 1 90 ? -14.392 15.006 4.783 1.00 89.44 90 ALA A N 1
ATOM 666 C CA . ALA A 1 90 ? -15.015 16.221 5.316 1.00 89.44 90 ALA A CA 1
ATOM 667 C C . ALA A 1 90 ? -14.331 16.727 6.601 1.00 89.44 90 ALA A C 1
ATOM 669 O O . ALA A 1 90 ? -13.902 15.926 7.436 1.00 89.44 90 ALA A O 1
ATOM 670 N N . ASP A 1 91 ? -14.272 18.049 6.771 1.00 87.56 91 ASP A N 1
ATOM 671 C CA . ASP A 1 91 ? -13.666 18.699 7.934 1.00 87.56 91 ASP A CA 1
ATOM 672 C C . ASP A 1 91 ? -14.518 18.480 9.196 1.00 87.56 91 ASP A C 1
ATOM 674 O O . ASP A 1 91 ? -15.720 18.761 9.235 1.00 87.56 91 ASP A O 1
ATOM 678 N N . LEU A 1 92 ? -13.882 17.932 10.230 1.00 80.81 92 LEU A N 1
ATOM 679 C CA . LEU A 1 92 ? -14.492 17.646 11.520 1.00 80.81 92 LEU A CA 1
ATOM 680 C C . LEU A 1 92 ? -14.183 18.753 12.548 1.00 80.81 92 LEU A C 1
ATOM 682 O O . LEU A 1 92 ? -14.601 18.665 13.686 1.00 80.81 92 LEU A O 1
ATOM 686 N N . ALA A 1 93 ? -13.537 19.864 12.242 1.00 70.88 93 ALA A N 1
ATOM 687 C CA . ALA A 1 93 ? -13.419 20.960 13.212 1.00 70.88 93 ALA A CA 1
ATOM 688 C C . ALA A 1 93 ? -14.767 21.674 13.472 1.00 70.88 93 ALA A C 1
ATOM 690 O O . ALA A 1 93 ? -14.973 22.230 14.547 1.00 70.88 93 ALA A O 1
ATOM 691 N N . LEU A 1 94 ? -15.709 21.617 12.519 1.00 59.97 94 LEU A N 1
ATOM 692 C CA . LEU A 1 94 ? -16.901 22.482 12.491 1.00 59.97 94 LEU A CA 1
ATOM 693 C C . LEU A 1 94 ? -18.201 21.876 13.056 1.00 59.97 94 LEU A C 1
ATOM 695 O O . LEU A 1 94 ? -19.177 22.601 13.204 1.00 59.97 94 LEU A O 1
ATOM 699 N N . SER A 1 95 ? -18.254 20.577 13.386 1.00 56.75 95 SER A N 1
ATOM 700 C CA . SER A 1 95 ? -19.502 19.911 13.832 1.00 56.75 95 SER A CA 1
ATOM 701 C C . SER A 1 95 ? -19.612 19.696 15.352 1.00 56.75 95 SER A C 1
ATOM 703 O O . SER A 1 95 ? -20.270 18.758 15.800 1.00 56.75 95 SER A O 1
ATOM 705 N N . THR A 1 96 ? -18.977 20.556 16.154 1.00 54.47 96 THR A N 1
ATOM 706 C CA . THR A 1 96 ? -19.008 20.541 17.636 1.00 54.47 96 THR A CA 1
ATOM 707 C C . THR A 1 96 ? -20.320 21.098 18.209 1.00 54.47 96 THR A C 1
ATOM 709 O O . THR A 1 96 ? -20.324 21.748 19.252 1.00 54.47 96 THR A O 1
ATOM 712 N N . THR A 1 97 ? -21.453 20.859 17.552 1.00 54.53 97 THR A N 1
ATOM 713 C CA . THR A 1 97 ? -22.751 21.319 18.050 1.00 54.53 97 THR A CA 1
ATOM 714 C C . THR A 1 97 ? -23.651 20.126 18.323 1.00 54.53 97 THR A C 1
ATOM 716 O O . THR A 1 97 ? -24.169 19.493 17.411 1.00 54.53 97 THR A O 1
ATOM 719 N N . TYR A 1 98 ? -23.842 19.905 19.624 1.00 49.97 98 TYR A N 1
ATOM 720 C CA . TYR A 1 98 ? -24.928 19.171 20.268 1.00 49.97 98 TYR A CA 1
ATOM 721 C C . TYR A 1 98 ? -24.868 17.632 20.303 1.00 49.97 98 TYR A C 1
ATOM 723 O O . TYR A 1 98 ? -25.280 16.937 19.384 1.00 49.97 98 TYR A O 1
ATOM 731 N N . HIS A 1 99 ? -24.494 17.109 21.474 1.00 50.03 99 HIS A N 1
ATOM 732 C CA . HIS A 1 99 ? -25.468 16.380 22.290 1.00 50.03 99 HIS A CA 1
ATOM 733 C C . HIS A 1 99 ? -25.117 16.604 23.765 1.00 50.03 99 HIS A C 1
ATOM 735 O O . HIS A 1 99 ? -24.222 15.971 24.322 1.00 50.03 99 HIS A O 1
ATOM 741 N N . THR A 1 100 ? -25.784 17.565 24.399 1.00 51.88 100 THR A N 1
ATOM 742 C CA . THR A 1 100 ? -25.921 17.542 25.854 1.00 51.88 100 THR A CA 1
ATOM 743 C C . THR A 1 100 ? -26.776 16.319 26.211 1.00 51.88 100 THR A C 1
ATOM 745 O O . THR A 1 100 ? -27.780 16.066 25.540 1.00 51.88 100 THR A O 1
ATOM 748 N N . PRO A 1 101 ? -26.417 15.523 27.227 1.00 48.62 101 PRO A N 1
ATOM 749 C CA . PRO A 1 101 ? -27.387 14.674 27.893 1.00 48.62 101 PRO A CA 1
ATOM 750 C C . PRO A 1 101 ? -28.246 15.587 28.777 1.00 48.62 101 PRO A C 1
ATOM 752 O O . PRO A 1 101 ? -27.891 15.890 29.912 1.00 48.62 101 PRO A O 1
ATOM 755 N N . ILE A 1 102 ? -29.336 16.101 28.211 1.00 60.81 102 ILE A N 1
ATOM 756 C CA . ILE A 1 102 ? -30.505 16.532 28.974 1.00 60.81 102 ILE A CA 1
ATOM 757 C C . ILE A 1 102 ? -31.628 15.629 28.495 1.00 60.81 102 ILE A C 1
ATOM 759 O O . ILE A 1 102 ? -32.191 15.867 27.437 1.00 60.81 102 ILE A O 1
ATOM 763 N N . ASP A 1 103 ? -31.884 14.574 29.251 1.00 43.97 103 ASP A N 1
ATOM 764 C CA . ASP A 1 103 ? -33.241 14.231 29.650 1.00 43.97 103 ASP A CA 1
ATOM 765 C C . ASP A 1 103 ? -33.149 13.512 31.000 1.00 43.97 103 ASP A C 1
ATOM 767 O O . ASP A 1 103 ? -32.204 12.759 31.248 1.00 43.97 103 ASP A O 1
ATOM 771 N N . GLN A 1 104 ? -34.057 13.924 31.886 1.00 50.00 104 GLN A N 1
ATOM 772 C CA . GLN A 1 104 ? -34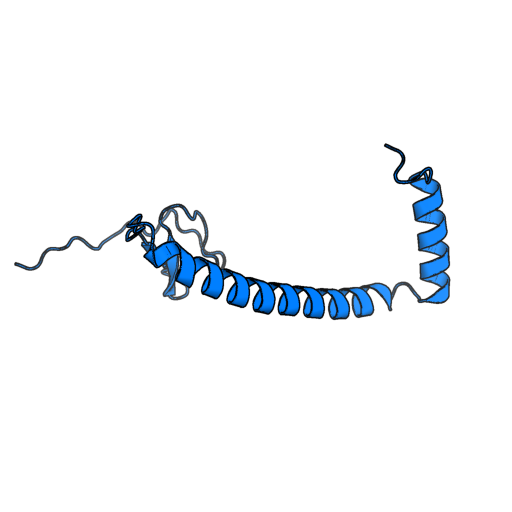.117 13.663 33.327 1.00 50.00 104 GLN A CA 1
ATOM 773 C C . GLN A 1 104 ? -34.166 12.184 33.711 1.00 50.00 104 GLN A C 1
ATOM 775 O O . GLN A 1 104 ? -34.803 11.397 32.976 1.00 50.00 104 GLN A O 1
#

Mean predicted aligned error: 15.75 Å

Solvent-accessible surface area (backbone atoms only — not comparable to full-atom values): 6585 Å² total; per-residue (Å²): 135,64,64,89,86,40,45,74,67,54,53,49,52,53,49,51,54,49,34,69,76,62,33,74,78,44,52,60,54,52,49,51,54,50,50,50,52,52,51,51,50,51,47,56,54,48,52,54,49,49,53,55,48,54,68,56,45,75,78,54,88,81,86,80,81,83,61,58,46,65,36,92,89,77,60,52,76,41,52,73,87,47,60,48,38,94,86,81,61,49,72,47,79,79,72,86,71,82,82,77,94,80,77,135

Secondary structure (DSSP, 8-state):
--BTTB-HHHHHHHHHHHHHHH-TTHHHHHHHHHHHHHHHHHHHHHHHHHHHHHHHHTTS-------EEE-TTT--EEETT-SB-TTT--BSSS----------

Nearest PDB structures (foldseek):
  7mo5-assembly1_B  TM=7.632E-01  e=1.998E-01  Rattus norvegicus
  4xxb-assembly1_B  TM=6.772E-01  e=1.998E-01  Homo sapiens
  2ebq-assembly1_A  TM=7.322E-01  e=1.483E+00  Homo sapiens
  7uhy-assembly1_B-2  TM=2.959E-01  e=3.473E-01  Homo sapiens
  8vs9-assembly1_L32  TM=6.146E-01  e=7.794E+00  Escherichia coli